Protein AF-A0A849F049-F1 (afdb_monomer)

Radius of gyration: 21.88 Å; Cα contacts (8 Å, |Δi|>4): 57; chains: 1; bounding box: 29×39×72 Å

Secondary structure (DSSP, 8-state):
--SSSTTTSSTTS------STTHHHHHHHHHHHHHHHHHHHHHHHT--HHHHHHHHHHHHHHHHHHH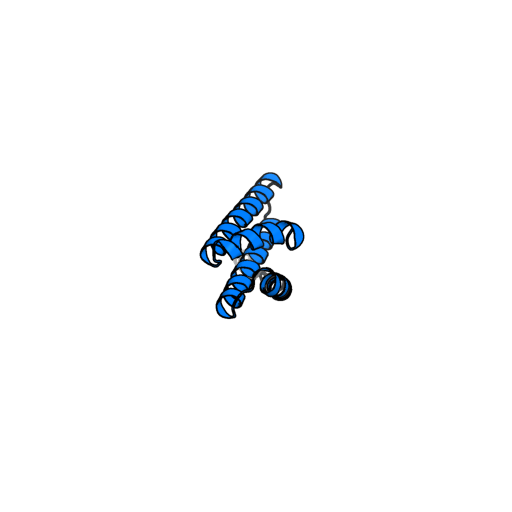HHHTSSS-HHHHHHHHHHHHHHHHHHHHHHS-HHHHHHHHHHHHHH--

Solvent-accessible surface area (backbone atoms only — not comparable to full-atom values): 6738 Å² total; per-residue (Å²): 142,72,74,70,66,67,68,66,71,68,74,77,76,81,75,76,74,90,77,67,82,72,57,60,61,54,52,53,51,44,45,54,50,23,48,56,51,37,56,57,44,32,68,78,48,64,49,52,73,69,51,44,56,53,48,28,52,53,49,30,51,50,52,52,52,46,55,53,48,70,70,49,96,64,55,71,67,56,42,50,51,52,49,49,51,52,52,51,52,51,51,51,58,43,49,74,69,34,54,75,70,34,33,58,47,45,66,57,47,37,67,73,78,60,114

Nearest PDB structures (foldseek):
  6lum-assembly1_D  TM=7.742E-01  e=3.669E+00  Mycolicibacterium smegmatis MC2 51
  8xhw-assembly1_A  TM=6.091E-01  e=9.364E+00  Haloquadratum walsbyi DSM 16790
  4yxd-assembly1_D  TM=4.228E-01  e=4.328E+00  Sus scrofa

Structure (mmCIF, N/CA/C/O backbone):
data_AF-A0A849F049-F1
#
_entry.id   AF-A0A849F049-F1
#
loop_
_atom_site.group_PDB
_atom_site.id
_atom_site.type_symbol
_atom_site.label_atom_id
_atom_site.label_alt_id
_atom_site.label_comp_id
_atom_site.label_asym_id
_atom_site.label_entity_id
_atom_site.label_seq_id
_atom_site.pdbx_PDB_ins_code
_atom_site.Cartn_x
_atom_site.Cartn_y
_atom_site.Cartn_z
_atom_site.occupancy
_atom_site.B_iso_or_equiv
_atom_site.auth_seq_id
_atom_site.auth_comp_id
_atom_site.auth_asym_id
_atom_site.auth_atom_id
_atom_site.pdbx_PDB_model_num
ATOM 1 N N . MET A 1 1 ? 16.544 -31.227 -58.219 1.00 49.97 1 MET A N 1
ATOM 2 C CA . MET A 1 1 ? 16.102 -30.146 -57.304 1.00 49.97 1 MET A CA 1
ATOM 3 C C . MET A 1 1 ? 14.964 -30.605 -56.378 1.00 49.97 1 MET A C 1
ATOM 5 O O . MET A 1 1 ? 13.917 -29.980 -56.333 1.00 49.97 1 MET A O 1
ATOM 9 N N . LYS A 1 2 ? 15.133 -31.719 -55.649 1.00 46.91 2 LYS A N 1
ATOM 10 C CA . LYS A 1 2 ? 14.119 -32.244 -54.704 1.00 46.91 2 LYS A CA 1
ATOM 11 C C . LYS A 1 2 ? 14.643 -32.390 -53.268 1.00 46.91 2 LYS A C 1
ATOM 13 O O . LYS A 1 2 ? 13.851 -32.506 -52.345 1.00 46.91 2 LYS A O 1
ATOM 18 N N . HIS A 1 3 ? 15.960 -32.302 -53.071 1.00 49.25 3 HIS A N 1
ATOM 19 C CA . HIS A 1 3 ? 16.594 -32.419 -51.753 1.00 49.25 3 HIS A CA 1
ATOM 20 C C . HIS A 1 3 ? 16.700 -31.087 -50.990 1.00 49.25 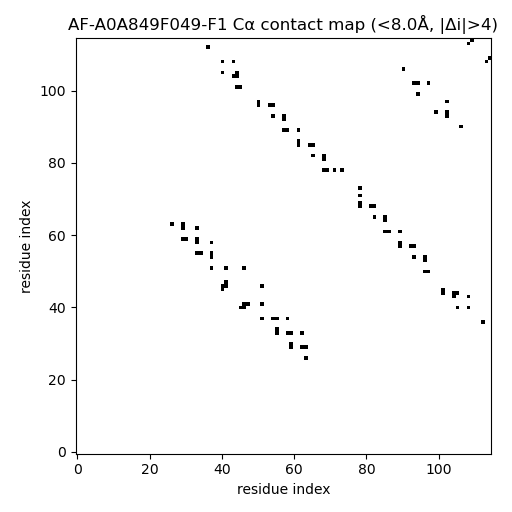3 HIS A C 1
ATOM 22 O O . HIS A 1 3 ? 16.944 -31.101 -49.793 1.00 49.25 3 HIS A O 1
ATOM 28 N N . PHE A 1 4 ? 16.460 -29.943 -51.648 1.00 50.09 4 PHE A N 1
ATOM 29 C CA . PHE A 1 4 ? 16.490 -28.628 -50.989 1.00 50.09 4 PHE A CA 1
ATOM 30 C C . PHE A 1 4 ? 15.209 -28.300 -50.207 1.00 50.09 4 PHE A C 1
ATOM 32 O O . PHE A 1 4 ? 15.258 -27.526 -49.260 1.00 50.09 4 PHE A O 1
ATOM 39 N N . ILE A 1 5 ? 14.074 -28.919 -50.553 1.00 54.75 5 ILE A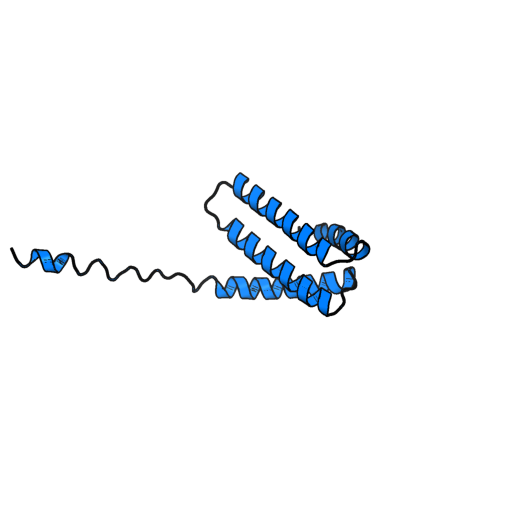 N 1
ATOM 40 C CA . ILE A 1 5 ? 12.789 -28.671 -49.874 1.00 54.75 5 ILE A CA 1
ATOM 41 C C . ILE A 1 5 ? 12.738 -29.369 -48.504 1.00 54.75 5 ILE A C 1
ATOM 43 O O . ILE A 1 5 ? 12.089 -28.880 -47.585 1.00 54.75 5 ILE A O 1
ATOM 47 N N . LEU A 1 6 ? 13.490 -30.459 -48.323 1.00 51.69 6 LEU A N 1
ATOM 48 C CA . LEU A 1 6 ? 13.546 -31.192 -47.054 1.00 51.69 6 LEU A CA 1
ATOM 49 C C . LEU A 1 6 ? 14.362 -30.481 -45.960 1.00 51.69 6 LEU A C 1
ATOM 51 O O . LEU A 1 6 ? 14.157 -30.760 -44.783 1.00 51.69 6 LEU A O 1
ATOM 55 N N . LEU A 1 7 ? 15.240 -29.539 -46.321 1.00 50.16 7 LEU A N 1
ATOM 56 C CA . LEU A 1 7 ? 16.063 -28.795 -45.358 1.00 50.16 7 LEU A CA 1
ATOM 57 C C . LEU A 1 7 ? 15.332 -27.611 -44.705 1.00 50.16 7 LEU A C 1
ATOM 59 O O . LEU A 1 7 ? 15.776 -27.131 -43.667 1.00 50.16 7 LEU A O 1
ATOM 63 N N . PHE A 1 8 ? 14.199 -27.165 -45.257 1.00 51.03 8 PHE A N 1
ATOM 64 C CA . PHE A 1 8 ? 13.451 -26.027 -44.707 1.00 51.03 8 PHE A CA 1
ATOM 65 C C . PHE A 1 8 ? 12.400 -26.436 -43.658 1.00 51.03 8 PHE A C 1
ATOM 67 O O . PHE A 1 8 ? 12.006 -25.625 -42.824 1.00 51.03 8 PHE A O 1
ATOM 74 N N . SER A 1 9 ? 11.978 -27.705 -43.638 1.00 51.34 9 SER A N 1
ATOM 75 C CA . SER A 1 9 ? 10.934 -28.192 -42.718 1.00 51.34 9 SER A CA 1
ATOM 76 C C . SER A 1 9 ? 11.440 -28.618 -41.335 1.00 51.34 9 SER A C 1
ATOM 78 O O . SER A 1 9 ? 10.625 -28.884 -40.457 1.00 51.34 9 SER A O 1
ATOM 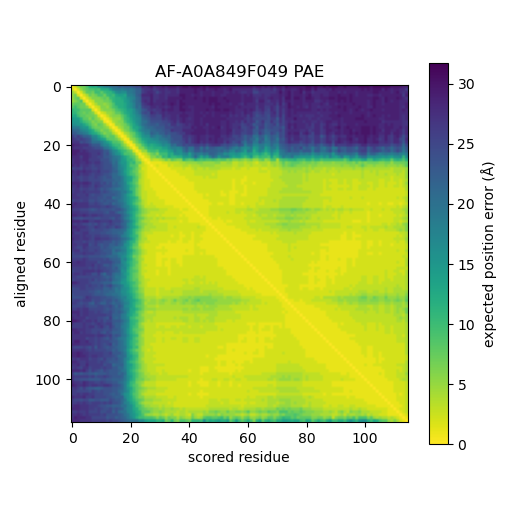80 N N . VAL A 1 10 ? 12.757 -28.658 -41.103 1.00 53.41 10 VAL A N 1
ATOM 81 C CA . VAL A 1 10 ? 13.334 -29.047 -39.798 1.00 53.41 10 VAL A CA 1
ATOM 82 C C . VAL A 1 10 ? 13.546 -27.841 -38.867 1.00 53.41 10 VAL A C 1
ATOM 84 O O . VAL A 1 10 ? 13.676 -28.013 -37.658 1.00 53.41 10 VAL A O 1
ATOM 87 N N . LEU A 1 11 ? 13.500 -26.605 -39.378 1.00 51.44 11 LEU A N 1
ATOM 88 C CA . LEU A 1 11 ? 13.827 -25.414 -38.581 1.00 51.44 11 LEU A CA 1
ATOM 89 C C . LEU A 1 11 ? 12.655 -24.830 -37.763 1.00 51.44 11 LEU A C 1
ATOM 91 O O . LEU A 1 11 ? 12.853 -23.870 -37.026 1.00 51.44 11 LEU A O 1
ATOM 95 N N . LEU A 1 12 ? 11.443 -25.385 -37.869 1.00 53.19 12 LEU A N 1
ATOM 96 C CA . LEU A 1 12 ? 10.239 -24.842 -37.213 1.00 53.19 12 LEU A CA 1
ATOM 97 C C . LEU A 1 12 ? 9.848 -25.547 -35.899 1.00 53.19 12 LEU A C 1
ATOM 99 O O . LEU A 1 12 ? 8.844 -25.186 -35.296 1.00 53.19 12 LEU A O 1
ATOM 103 N N . MET A 1 13 ? 10.626 -26.527 -35.425 1.00 53.62 13 MET A N 1
ATOM 104 C CA . MET A 1 13 ? 10.278 -27.326 -34.234 1.00 53.62 13 MET A CA 1
ATOM 105 C C . MET A 1 13 ? 10.972 -26.885 -32.929 1.00 53.62 13 MET A C 1
ATOM 107 O O . MET A 1 13 ? 10.760 -27.507 -31.894 1.00 53.62 13 MET A O 1
ATOM 111 N N . THR A 1 14 ? 11.771 -25.811 -32.923 1.00 52.41 14 THR A N 1
ATOM 112 C CA . THR A 1 14 ? 12.540 -25.381 -31.730 1.00 52.41 14 THR A CA 1
ATOM 113 C C . THR A 1 14 ? 12.029 -24.102 -31.062 1.00 52.41 14 THR A C 1
ATOM 115 O O . THR A 1 14 ? 12.787 -23.420 -30.377 1.00 52.41 14 THR A O 1
ATOM 118 N N . GLN A 1 15 ? 10.740 -23.779 -31.190 1.00 51.09 15 GLN A N 1
ATOM 119 C CA . GLN A 1 15 ? 10.115 -22.708 -30.398 1.00 51.09 15 GLN A CA 1
ATOM 120 C C . GLN A 1 15 ? 9.065 -23.240 -29.422 1.00 51.09 15 GLN A C 1
ATOM 122 O O . GLN A 1 15 ? 7.964 -22.711 -29.314 1.00 51.09 15 GLN A O 1
ATOM 127 N N . VAL A 1 16 ? 9.425 -24.261 -28.643 1.00 50.91 16 VAL A N 1
ATOM 128 C CA . VAL A 1 16 ? 8.828 -24.401 -27.310 1.00 50.91 16 VAL A CA 1
ATOM 129 C C . VAL A 1 16 ? 9.613 -23.459 -26.408 1.00 50.91 16 VAL A C 1
ATOM 131 O O . VAL A 1 16 ? 10.656 -23.808 -25.860 1.00 50.91 16 VAL A O 1
ATOM 134 N N . GLY A 1 17 ? 9.159 -22.209 -26.348 1.00 44.06 17 GLY A N 1
ATOM 135 C CA . GLY A 1 17 ? 9.671 -21.240 -25.396 1.00 44.06 17 GLY A CA 1
ATOM 136 C C . GLY A 1 17 ? 9.461 -21.774 -23.984 1.00 44.06 17 GLY A C 1
ATOM 137 O O . GLY A 1 17 ? 8.329 -21.907 -23.527 1.00 44.06 17 GLY A O 1
ATOM 138 N N . SER A 1 18 ? 10.558 -22.075 -23.295 1.00 45.12 18 SER A N 1
ATOM 139 C CA . SER A 1 18 ? 10.597 -22.325 -21.857 1.00 45.12 18 SER A CA 1
ATOM 140 C C . SER A 1 18 ? 10.222 -21.051 -21.094 1.00 45.12 18 SER A C 1
ATOM 142 O O . SER A 1 18 ? 11.074 -20.369 -20.533 1.00 45.12 18 SER A O 1
ATOM 144 N N . ALA A 1 19 ? 8.941 -20.700 -21.078 1.00 52.19 19 ALA A N 1
ATOM 145 C CA . ALA A 1 19 ? 8.383 -19.744 -20.137 1.00 52.19 19 ALA A CA 1
ATOM 146 C C . ALA A 1 19 ? 7.554 -20.540 -19.131 1.00 52.19 19 ALA A C 1
ATOM 148 O O . ALA A 1 19 ? 6.500 -21.039 -19.509 1.00 52.19 19 ALA A O 1
ATOM 149 N N . SER A 1 20 ? 8.046 -20.700 -17.892 1.00 47.88 20 SER A N 1
ATOM 150 C CA . SER A 1 20 ? 7.218 -20.751 -16.657 1.00 47.88 20 SER A CA 1
ATOM 151 C C . SER A 1 20 ? 7.830 -21.462 -15.440 1.00 47.88 20 SER A C 1
ATOM 153 O O . SER A 1 20 ? 7.151 -21.533 -14.425 1.00 47.88 20 SER A O 1
ATOM 155 N N . VAL A 1 21 ? 9.088 -21.920 -15.426 1.00 43.72 21 VAL A N 1
ATOM 156 C CA . VAL A 1 21 ? 9.596 -22.594 -14.202 1.00 43.72 21 VAL A CA 1
ATOM 157 C C . VAL A 1 21 ? 10.020 -21.605 -13.098 1.00 43.72 21 VAL A C 1
ATOM 159 O O . VAL A 1 21 ? 9.951 -21.931 -11.923 1.00 43.72 21 VAL A O 1
ATOM 162 N N . THR A 1 22 ? 10.377 -20.359 -13.425 1.00 51.16 22 THR A N 1
ATOM 163 C CA . THR A 1 22 ? 10.857 -19.378 -12.425 1.00 51.16 22 THR A CA 1
ATOM 164 C C . THR A 1 22 ? 9.770 -18.496 -11.799 1.00 51.16 22 THR A C 1
ATOM 166 O O . THR A 1 22 ? 10.043 -17.808 -10.819 1.00 51.16 22 THR A O 1
ATOM 169 N N . MET A 1 23 ? 8.543 -18.471 -12.336 1.00 51.00 23 MET A N 1
ATOM 170 C CA . MET A 1 23 ? 7.476 -17.596 -11.815 1.00 51.00 23 MET A CA 1
ATOM 171 C C . MET A 1 23 ? 6.757 -18.169 -10.587 1.00 51.00 23 MET A C 1
ATOM 173 O O . MET A 1 23 ? 6.343 -17.395 -9.727 1.00 51.00 23 MET A O 1
ATOM 177 N N . GLN A 1 24 ? 6.617 -19.495 -10.486 1.00 55.25 24 GLN A N 1
ATOM 178 C CA . GLN A 1 24 ? 5.867 -20.126 -9.392 1.00 55.25 24 GLN A CA 1
ATOM 179 C C . GLN A 1 24 ? 6.554 -19.968 -8.026 1.00 55.25 24 GLN A C 1
ATOM 181 O O . GLN A 1 24 ? 5.876 -19.677 -7.039 1.00 55.25 24 GLN A O 1
ATOM 186 N N . ASP A 1 25 ? 7.885 -20.074 -7.974 1.00 63.91 25 ASP A N 1
ATOM 187 C CA . ASP A 1 25 ? 8.645 -19.950 -6.721 1.00 63.91 25 ASP A CA 1
ATOM 188 C C . ASP A 1 25 ? 8.643 -18.511 -6.181 1.00 63.91 25 ASP A C 1
ATOM 190 O O . ASP A 1 25 ? 8.475 -18.283 -4.979 1.00 63.91 25 ASP A O 1
ATOM 194 N N . ASP A 1 26 ? 8.751 -17.525 -7.077 1.00 77.06 26 ASP A N 1
ATOM 195 C CA . ASP A 1 26 ? 8.714 -16.107 -6.719 1.00 77.06 26 ASP A CA 1
ATOM 196 C C . ASP A 1 26 ? 7.351 -15.724 -6.120 1.00 77.06 26 ASP A C 1
ATOM 198 O O . ASP A 1 26 ? 7.293 -15.071 -5.077 1.00 77.06 26 ASP A O 1
ATOM 202 N N . GLU A 1 27 ? 6.242 -16.143 -6.737 1.00 82.19 27 GLU A N 1
ATOM 203 C CA . GLU A 1 27 ? 4.894 -15.820 -6.248 1.00 82.19 27 GLU A CA 1
ATOM 204 C C . GLU A 1 27 ? 4.588 -16.494 -4.903 1.00 82.19 27 GLU A C 1
ATOM 206 O O . GLU A 1 27 ? 4.030 -15.850 -4.008 1.00 82.19 27 GLU A O 1
ATOM 211 N N . GLY A 1 28 ? 5.018 -17.747 -4.712 1.00 85.88 28 GLY A N 1
ATOM 212 C CA . GLY A 1 28 ? 4.908 -18.448 -3.430 1.00 85.88 28 GLY A CA 1
ATOM 213 C C . GLY A 1 28 ? 5.642 -17.722 -2.300 1.00 85.88 28 GLY A C 1
ATOM 214 O O . GLY A 1 28 ? 5.074 -17.502 -1.225 1.00 85.88 28 GLY A O 1
ATOM 215 N N . MET A 1 29 ? 6.872 -17.263 -2.555 1.00 88.19 29 MET A N 1
ATOM 216 C CA . MET A 1 29 ? 7.628 -16.461 -1.589 1.00 88.19 29 MET A CA 1
ATOM 217 C C . MET A 1 29 ? 6.982 -15.102 -1.309 1.00 88.19 29 MET A C 1
ATOM 219 O O . MET A 1 29 ? 6.950 -14.669 -0.155 1.00 88.19 29 MET A O 1
ATOM 223 N N . MET A 1 30 ? 6.451 -14.417 -2.327 1.00 90.38 30 MET A N 1
ATOM 224 C CA . MET A 1 30 ? 5.758 -13.139 -2.121 1.00 90.38 30 MET A CA 1
ATOM 225 C C . MET A 1 30 ? 4.497 -13.318 -1.282 1.00 90.38 30 MET A C 1
ATOM 227 O O . MET A 1 30 ? 4.241 -12.497 -0.404 1.00 90.38 30 MET A O 1
ATOM 231 N N . LYS A 1 31 ? 3.756 -14.413 -1.477 1.00 91.00 31 LYS A N 1
ATOM 232 C CA . LYS A 1 31 ? 2.591 -14.741 -0.650 1.00 91.00 31 LYS A CA 1
ATOM 233 C C . LYS A 1 31 ? 2.972 -14.967 0.811 1.00 91.00 31 LYS A C 1
ATOM 235 O O . LYS A 1 31 ? 2.341 -14.404 1.699 1.00 91.00 31 LYS A O 1
ATOM 240 N N . ALA A 1 32 ? 4.038 -15.725 1.068 1.00 91.81 32 ALA A N 1
ATOM 241 C CA . ALA A 1 32 ? 4.537 -15.935 2.427 1.00 91.81 32 ALA A CA 1
ATOM 242 C C . ALA A 1 32 ? 4.955 -14.615 3.102 1.00 91.81 32 ALA A C 1
ATOM 244 O O . ALA A 1 32 ? 4.563 -14.351 4.239 1.00 91.81 32 ALA A O 1
ATOM 245 N N . LYS A 1 33 ? 5.688 -13.753 2.385 1.00 91.69 33 LYS A N 1
ATOM 246 C CA . LYS A 1 33 ? 6.099 -12.434 2.892 1.00 91.69 33 LYS A CA 1
ATOM 247 C C . LYS A 1 33 ? 4.912 -11.510 3.148 1.00 91.69 33 LYS A C 1
ATOM 249 O O . LYS A 1 33 ? 4.873 -10.840 4.174 1.00 91.69 33 LYS A O 1
ATOM 254 N N . ALA A 1 34 ? 3.942 -11.479 2.241 1.00 93.69 34 ALA A N 1
ATOM 255 C CA . ALA A 1 34 ? 2.743 -10.672 2.411 1.00 93.69 34 ALA A CA 1
ATOM 256 C C . ALA A 1 34 ? 1.909 -11.136 3.606 1.00 93.69 34 ALA A C 1
ATOM 258 O O . ALA A 1 34 ? 1.377 -10.298 4.329 1.00 93.69 34 ALA A O 1
ATOM 259 N N . LYS A 1 35 ? 1.844 -12.446 3.861 1.00 94.25 35 LYS A N 1
ATOM 260 C CA . LYS A 1 35 ? 1.201 -12.991 5.057 1.00 94.25 35 LYS A CA 1
ATOM 261 C C . LYS A 1 35 ? 1.904 -12.529 6.334 1.00 94.25 35 LYS A C 1
ATOM 263 O O . LYS A 1 35 ? 1.251 -11.995 7.223 1.00 94.25 35 LYS A O 1
ATOM 268 N N . GLU A 1 36 ? 3.231 -12.652 6.411 1.00 93.94 36 GLU A N 1
ATOM 269 C CA . GLU A 1 36 ? 4.006 -12.169 7.568 1.00 93.94 36 GLU A CA 1
ATOM 270 C C . GLU A 1 36 ? 3.803 -10.664 7.802 1.00 93.94 36 GLU A C 1
ATOM 272 O O . GLU A 1 36 ? 3.616 -10.201 8.928 1.00 93.94 36 GLU A O 1
ATOM 277 N N . LEU A 1 37 ? 3.815 -9.891 6.720 1.00 93.81 37 LEU A N 1
ATOM 278 C CA . LEU A 1 37 ? 3.591 -8.456 6.757 1.00 93.81 37 LEU A CA 1
ATOM 279 C C . LEU A 1 37 ? 2.167 -8.119 7.217 1.00 93.81 37 LEU A C 1
ATOM 281 O O . LEU A 1 37 ? 1.983 -7.228 8.045 1.00 93.81 37 LEU A O 1
ATOM 285 N N . THR A 1 38 ? 1.173 -8.859 6.730 1.00 95.12 38 THR A N 1
ATOM 286 C CA . THR A 1 38 ? -0.233 -8.699 7.112 1.00 95.12 38 THR A CA 1
ATOM 287 C C . THR A 1 38 ? -0.431 -8.952 8.599 1.00 95.12 38 THR A C 1
ATOM 289 O O . THR A 1 38 ? -1.137 -8.177 9.234 1.00 95.12 38 THR A O 1
ATOM 292 N N . GLU A 1 39 ? 0.234 -9.942 9.198 1.00 95.06 39 GLU A N 1
ATOM 293 C CA . GLU A 1 39 ? 0.140 -10.173 10.648 1.00 95.06 39 GLU A CA 1
ATOM 294 C C . GLU A 1 39 ? 0.646 -8.972 11.463 1.00 95.06 39 GLU A C 1
ATOM 296 O O . GLU A 1 39 ? 0.027 -8.587 12.457 1.00 95.06 39 GLU A O 1
ATOM 301 N N . LYS A 1 40 ? 1.714 -8.301 11.009 1.00 94.38 40 LYS A N 1
ATOM 302 C CA . LYS A 1 40 ? 2.211 -7.069 11.653 1.00 94.38 40 LYS A CA 1
ATOM 303 C C . LYS A 1 40 ? 1.180 -5.940 11.553 1.00 94.38 40 LYS A C 1
ATOM 305 O O . LYS A 1 40 ? 0.898 -5.268 12.544 1.00 94.38 40 LYS A O 1
ATOM 310 N N . TYR A 1 41 ? 0.575 -5.756 10.379 1.00 94.56 41 TYR A N 1
ATOM 311 C CA . TYR A 1 41 ? -0.467 -4.744 10.183 1.00 94.56 41 TYR A CA 1
ATOM 312 C C . TYR A 1 41 ? -1.767 -5.063 10.911 1.00 94.56 41 TYR A C 1
ATOM 314 O O . TYR A 1 41 ? -2.416 -4.151 11.412 1.00 94.56 41 TYR A O 1
ATOM 322 N N . LYS A 1 42 ? -2.152 -6.332 11.009 1.00 94.06 42 LYS A N 1
ATOM 323 C CA . LYS A 1 42 ? -3.362 -6.758 11.708 1.00 94.06 42 LYS A CA 1
ATOM 324 C C . LYS A 1 42 ? -3.361 -6.270 13.152 1.00 94.06 42 LYS A C 1
ATOM 326 O O . LYS A 1 42 ? -4.359 -5.705 13.594 1.00 94.06 42 LYS A O 1
ATOM 331 N N . VAL A 1 43 ? -2.233 -6.425 13.848 1.00 92.25 43 VAL A N 1
ATOM 332 C CA . VAL A 1 43 ? -2.054 -5.949 15.227 1.00 92.25 43 VAL A CA 1
ATOM 333 C C . VAL A 1 43 ? -2.059 -4.418 15.294 1.00 92.25 43 VAL A C 1
ATOM 335 O O . VAL A 1 43 ? -2.783 -3.842 16.101 1.00 92.25 43 VAL A O 1
ATOM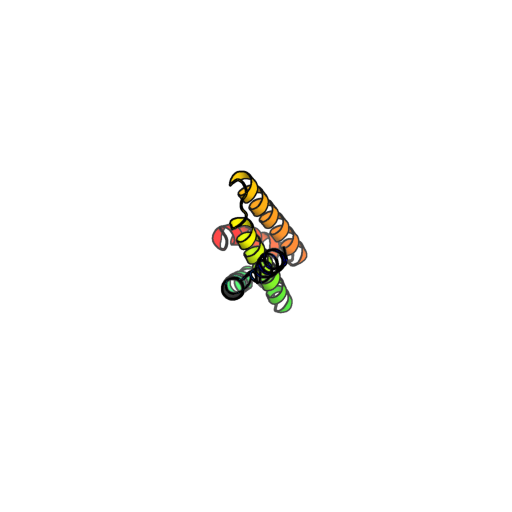 338 N N . GLU A 1 44 ? -1.308 -3.747 14.418 1.00 92.25 44 GLU A N 1
ATOM 339 C CA . GLU A 1 44 ? -1.158 -2.281 14.430 1.00 92.25 44 GLU A CA 1
ATOM 340 C C . GLU A 1 44 ? -2.466 -1.538 14.085 1.00 92.25 44 GLU A C 1
ATOM 342 O O . GLU A 1 44 ? -2.819 -0.500 14.664 1.00 92.25 44 GLU A O 1
ATOM 347 N N . LEU A 1 45 ? -3.204 -2.071 13.112 1.00 95.12 45 LEU A N 1
ATOM 348 C CA . LEU A 1 45 ? -4.409 -1.460 12.561 1.00 95.12 45 LEU A CA 1
ATOM 349 C C . LEU A 1 45 ? -5.683 -1.958 13.250 1.00 95.12 45 LEU A C 1
ATOM 351 O O . LEU A 1 45 ? -6.695 -1.262 13.188 1.00 95.12 45 LEU A O 1
ATOM 355 N N . GLY A 1 46 ? -5.640 -3.107 13.929 1.00 94.94 46 GLY A N 1
ATOM 356 C CA . GLY A 1 46 ? -6.828 -3.766 14.470 1.00 94.94 46 GLY A CA 1
ATOM 357 C C . GLY A 1 46 ? -7.757 -4.224 13.348 1.00 94.94 46 GLY A C 1
ATOM 358 O O . GLY A 1 46 ? -8.915 -3.815 13.314 1.00 94.94 46 GLY A O 1
ATOM 359 N N . LEU A 1 47 ? -7.222 -4.986 12.389 1.00 96.19 47 LEU A N 1
ATOM 360 C CA . LEU A 1 47 ? -8.007 -5.523 11.273 1.00 96.19 47 LEU A CA 1
ATOM 361 C C . LEU A 1 47 ? -8.890 -6.676 11.758 1.00 96.19 47 LEU A C 1
ATOM 363 O O . LEU A 1 47 ? -8.414 -7.578 12.453 1.00 96.19 47 LEU A O 1
ATOM 367 N N . ASP A 1 48 ? -10.157 -6.676 11.348 1.00 95.81 48 ASP A N 1
ATOM 368 C CA . ASP A 1 48 ? -11.008 -7.858 11.478 1.00 95.81 48 ASP A CA 1
ATOM 369 C C . ASP A 1 48 ? -10.600 -8.956 10.473 1.00 95.81 48 ASP A C 1
ATOM 371 O O . ASP A 1 48 ? -9.677 -8.786 9.671 1.00 95.81 48 ASP A O 1
ATOM 375 N N . VAL A 1 49 ? -11.254 -10.118 10.534 1.00 94.62 49 VAL A N 1
ATOM 376 C CA . VAL A 1 49 ? -10.913 -11.274 9.687 1.00 94.62 49 VAL A CA 1
ATOM 377 C C . VAL A 1 49 ? -11.096 -10.960 8.198 1.00 94.62 49 VAL A C 1
ATOM 379 O O . VAL A 1 49 ? -10.217 -11.286 7.398 1.00 94.62 49 VAL A O 1
ATOM 382 N N . ASP A 1 50 ? -12.177 -10.277 7.827 1.00 96.19 50 ASP A N 1
ATOM 383 C CA . ASP A 1 50 ? -12.483 -9.956 6.431 1.00 96.19 50 ASP A CA 1
ATOM 384 C C . ASP A 1 50 ? -11.527 -8.896 5.882 1.00 96.19 50 ASP A C 1
ATOM 386 O O . ASP A 1 50 ? -11.002 -9.033 4.771 1.00 96.19 50 ASP A O 1
ATOM 390 N N . GLN A 1 51 ? -11.247 -7.859 6.674 1.00 96.62 51 GLN A N 1
ATOM 391 C CA . GLN A 1 51 ? -10.251 -6.844 6.357 1.00 96.62 51 GLN A CA 1
ATOM 392 C C . GLN A 1 51 ? -8.860 -7.459 6.236 1.00 96.62 51 GLN A C 1
ATOM 394 O O . GLN A 1 51 ? -8.140 -7.119 5.305 1.00 96.62 51 GLN A O 1
ATOM 399 N N . THR A 1 52 ? -8.488 -8.389 7.119 1.00 97.56 52 THR A N 1
ATOM 400 C CA . THR A 1 52 ? -7.181 -9.068 7.084 1.00 97.56 52 THR A CA 1
ATOM 401 C C . THR A 1 52 ? -6.991 -9.824 5.770 1.00 97.56 52 THR A C 1
ATOM 403 O O . THR A 1 52 ? -5.966 -9.655 5.112 1.00 97.56 52 THR A O 1
ATOM 406 N N . MET A 1 53 ? -7.984 -10.613 5.347 1.00 96.75 53 MET A N 1
ATOM 407 C CA . MET A 1 53 ? -7.902 -11.376 4.094 1.00 96.75 53 MET A CA 1
ATOM 408 C C . MET A 1 53 ? -7.777 -10.462 2.870 1.00 96.75 53 MET A C 1
ATOM 410 O O . MET A 1 53 ? -6.956 -10.711 1.985 1.00 96.75 53 MET A O 1
ATOM 414 N N . LYS A 1 54 ? -8.572 -9.387 2.817 1.00 97.88 54 LYS A N 1
ATOM 415 C CA . LYS A 1 54 ? -8.512 -8.409 1.719 1.00 97.88 54 LYS A CA 1
ATOM 416 C C . LYS A 1 54 ? -7.192 -7.640 1.724 1.00 97.88 54 LYS A C 1
ATOM 418 O O . LYS A 1 54 ? -6.607 -7.437 0.664 1.00 97.88 54 LYS A O 1
ATOM 423 N N . PHE A 1 55 ? -6.700 -7.268 2.903 1.00 97.75 55 PHE A N 1
ATOM 424 C CA . PHE A 1 55 ? -5.423 -6.581 3.067 1.00 97.75 55 PHE A CA 1
ATOM 425 C C . PHE A 1 55 ? -4.272 -7.441 2.540 1.00 97.75 55 PHE A C 1
ATOM 427 O O . PHE A 1 55 ? -3.484 -6.960 1.727 1.00 97.75 55 PHE A O 1
ATOM 434 N N . GLU A 1 56 ? -4.207 -8.721 2.928 1.00 97.31 56 GLU A N 1
ATOM 435 C CA . GLU A 1 56 ? -3.193 -9.658 2.425 1.00 97.31 56 GLU A CA 1
ATO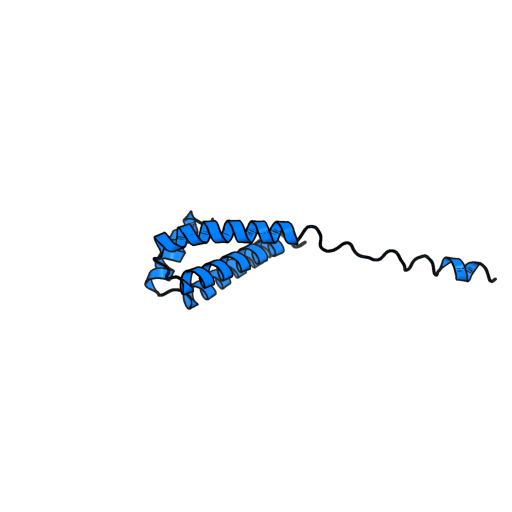M 436 C C . GLU A 1 56 ? -3.232 -9.740 0.898 1.00 97.31 56 GLU A C 1
ATOM 438 O O . GLU A 1 56 ? -2.194 -9.624 0.247 1.00 97.31 56 GLU A O 1
ATOM 443 N N . ALA A 1 57 ? -4.424 -9.881 0.312 1.00 97.00 57 ALA A N 1
ATOM 444 C CA . ALA A 1 57 ? -4.585 -9.969 -1.136 1.00 97.00 57 ALA A CA 1
ATOM 445 C C . ALA A 1 57 ? -4.074 -8.712 -1.862 1.00 97.00 57 ALA A C 1
ATOM 447 O O . ALA A 1 57 ? -3.369 -8.833 -2.869 1.00 97.00 57 ALA A O 1
ATOM 448 N N . ILE A 1 58 ? -4.378 -7.516 -1.341 1.00 97.88 58 ILE A N 1
ATOM 449 C CA . ILE A 1 58 ? -3.875 -6.248 -1.891 1.00 97.88 58 ILE A CA 1
ATOM 450 C C . ILE A 1 58 ? -2.345 -6.211 -1.790 1.00 97.88 58 ILE A C 1
ATOM 452 O O . ILE A 1 58 ? -1.674 -5.994 -2.801 1.00 97.88 58 ILE A O 1
ATOM 456 N N . VAL A 1 59 ? -1.774 -6.494 -0.614 1.00 96.12 59 VAL A N 1
ATOM 457 C CA . VAL A 1 59 ? -0.315 -6.496 -0.411 1.00 96.12 59 VAL A CA 1
ATOM 458 C C . VAL A 1 59 ? 0.377 -7.470 -1.366 1.00 96.12 59 VAL A C 1
ATOM 460 O O . VAL A 1 59 ? 1.305 -7.068 -2.070 1.00 96.12 59 VAL A O 1
ATOM 463 N N . VAL A 1 60 ? -0.087 -8.722 -1.458 1.00 95.81 60 VAL A N 1
ATOM 464 C CA . VAL A 1 60 ? 0.466 -9.726 -2.388 1.00 95.81 60 VAL A CA 1
ATOM 465 C C . VAL A 1 60 ? 0.445 -9.203 -3.820 1.00 95.81 60 VAL A C 1
ATOM 467 O O . VAL A 1 60 ? 1.459 -9.269 -4.518 1.00 95.81 60 VAL A O 1
ATOM 470 N N . ASN A 1 61 ? -0.694 -8.667 -4.260 1.00 96.25 61 ASN A N 1
ATOM 471 C CA . ASN A 1 61 ? -0.865 -8.171 -5.620 1.00 96.25 61 ASN A CA 1
ATOM 472 C C . ASN A 1 61 ? 0.161 -7.077 -5.947 1.00 96.25 61 ASN A C 1
ATOM 474 O O . ASN A 1 61 ? 0.849 -7.155 -6.968 1.00 96.25 61 ASN A O 1
ATOM 478 N N . TYR A 1 62 ? 0.335 -6.091 -5.064 1.00 96.25 62 TYR A N 1
ATOM 479 C CA . TYR A 1 62 ? 1.303 -5.016 -5.289 1.00 96.25 62 TYR A CA 1
ATOM 480 C C . TYR A 1 62 ? 2.755 -5.466 -5.137 1.00 96.25 62 TYR A C 1
ATOM 482 O O . TYR A 1 62 ? 3.608 -4.987 -5.887 1.00 96.25 62 TYR A O 1
ATOM 490 N N . MET A 1 63 ? 3.058 -6.434 -4.270 1.00 94.12 63 MET A N 1
ATOM 491 C CA . MET A 1 63 ? 4.388 -7.052 -4.214 1.00 94.12 63 MET A CA 1
ATOM 492 C C . MET A 1 63 ? 4.742 -7.741 -5.537 1.00 94.12 63 MET A C 1
ATOM 494 O O . MET A 1 63 ? 5.833 -7.526 -6.071 1.00 94.12 63 MET A O 1
ATOM 498 N N . ILE A 1 64 ? 3.806 -8.499 -6.118 1.00 94.06 64 ILE A N 1
ATOM 499 C CA . ILE A 1 64 ? 3.987 -9.153 -7.421 1.00 94.06 64 ILE A CA 1
ATOM 500 C C . ILE A 1 64 ? 4.139 -8.111 -8.535 1.00 94.06 64 ILE A C 1
ATOM 502 O O . ILE A 1 64 ? 5.063 -8.216 -9.345 1.00 94.06 64 ILE A O 1
ATOM 506 N N . LYS A 1 65 ? 3.281 -7.082 -8.578 1.00 94.88 65 LYS A N 1
ATOM 507 C CA . LYS A 1 65 ? 3.372 -6.003 -9.579 1.00 94.88 65 LYS A CA 1
ATOM 508 C C . LYS A 1 65 ? 4.713 -5.269 -9.500 1.00 94.88 65 LYS A C 1
ATOM 510 O O . LYS A 1 65 ? 5.357 -5.088 -10.529 1.00 94.88 65 LYS A O 1
ATOM 515 N N . ARG A 1 66 ? 5.181 -4.909 -8.297 1.00 94.50 66 ARG A N 1
ATOM 516 C CA . ARG A 1 66 ? 6.493 -4.264 -8.093 1.00 94.50 66 ARG A CA 1
ATOM 517 C C . ARG A 1 66 ? 7.641 -5.174 -8.522 1.00 94.50 66 ARG A C 1
ATOM 519 O O . ARG A 1 66 ? 8.586 -4.703 -9.147 1.00 94.50 66 ARG A O 1
ATOM 526 N N . HIS A 1 67 ? 7.566 -6.470 -8.225 1.00 92.50 67 HIS A N 1
ATOM 527 C CA . HIS A 1 67 ? 8.568 -7.444 -8.668 1.00 92.50 67 HIS A CA 1
ATOM 528 C C . HIS A 1 67 ? 8.634 -7.543 -10.194 1.00 92.50 67 HIS A C 1
ATOM 530 O O . HIS A 1 67 ? 9.719 -7.498 -10.771 1.00 92.50 67 HIS A O 1
ATOM 536 N N . LYS A 1 68 ? 7.476 -7.597 -10.861 1.00 93.25 68 LYS A N 1
ATOM 537 C CA . LYS A 1 68 ? 7.387 -7.568 -12.329 1.00 93.25 68 LYS A CA 1
ATOM 538 C C . LYS A 1 68 ? 7.939 -6.257 -12.893 1.00 93.25 68 LYS A C 1
ATOM 540 O O . LYS A 1 68 ? 8.754 -6.306 -13.808 1.00 93.25 68 LYS A O 1
ATOM 545 N N . ALA A 1 69 ? 7.590 -5.114 -12.298 1.00 93.62 69 ALA A N 1
ATOM 546 C CA . ALA A 1 69 ? 8.107 -3.802 -12.691 1.00 93.62 69 ALA A CA 1
ATOM 547 C C . ALA A 1 69 ? 9.640 -3.726 -12.589 1.00 93.62 69 ALA A C 1
ATOM 549 O O . ALA A 1 69 ? 10.298 -3.240 -13.505 1.00 93.62 69 ALA A O 1
ATOM 550 N N . LYS A 1 70 ? 10.234 -4.290 -11.527 1.00 92.56 70 LYS A N 1
ATOM 551 C CA . LYS A 1 70 ? 11.697 -4.344 -11.353 1.00 92.56 70 LYS A CA 1
ATOM 552 C C . LYS A 1 70 ? 12.418 -5.128 -12.454 1.00 92.56 70 LYS A C 1
ATOM 554 O O . LYS A 1 70 ? 13.564 -4.805 -12.762 1.00 92.56 70 LYS A O 1
ATOM 559 N N . LYS A 1 71 ? 11.753 -6.126 -13.044 1.00 93.00 71 LYS A N 1
ATOM 560 C CA . LYS A 1 71 ? 12.281 -6.974 -14.126 1.00 93.00 71 LYS A CA 1
ATOM 561 C C . LYS A 1 71 ? 12.077 -6.381 -15.529 1.00 93.00 71 LYS A C 1
ATOM 563 O O . LYS A 1 71 ? 12.554 -6.972 -16.495 1.00 93.00 71 LYS A O 1
ATOM 568 N N . LEU A 1 72 ? 11.375 -5.253 -15.668 1.00 93.44 72 LEU A N 1
ATOM 569 C CA . LEU A 1 72 ? 11.182 -4.607 -16.967 1.00 93.44 72 LEU A CA 1
ATOM 570 C C . LEU A 1 72 ? 12.511 -4.079 -17.519 1.00 93.44 72 LEU A C 1
ATOM 572 O O . LEU A 1 72 ? 13.300 -3.466 -16.796 1.00 93.44 72 LEU A O 1
ATOM 576 N N . ASN A 1 73 ? 12.722 -4.280 -18.820 1.00 96.44 73 ASN A N 1
ATOM 577 C CA . ASN A 1 73 ? 13.870 -3.754 -19.554 1.00 96.44 73 ASN A CA 1
ATOM 578 C C . ASN A 1 73 ? 13.599 -2.315 -20.029 1.00 96.44 73 ASN A C 1
ATOM 580 O O . ASN A 1 73 ? 13.454 -2.057 -21.222 1.00 96.44 73 ASN A O 1
ATOM 584 N N . VAL A 1 74 ? 13.447 -1.403 -19.070 1.00 95.31 74 VAL A N 1
ATOM 585 C CA . VAL A 1 74 ? 13.221 0.039 -19.273 1.00 95.31 74 VAL A CA 1
ATOM 586 C C . VAL A 1 74 ? 14.256 0.839 -18.484 1.00 95.31 74 VAL A C 1
ATOM 588 O O . VAL A 1 74 ? 15.012 0.263 -17.697 1.00 95.31 74 VAL A O 1
ATOM 591 N N . SER A 1 75 ? 14.301 2.160 -18.680 1.00 96.81 75 SER A N 1
ATOM 592 C CA . SER A 1 75 ? 15.204 3.009 -17.904 1.00 96.81 75 SER A CA 1
ATOM 593 C C . SER A 1 75 ? 14.885 2.932 -16.404 1.00 96.81 75 SER A C 1
ATOM 595 O O . SER A 1 75 ? 13.741 2.707 -16.003 1.00 96.81 75 SER A O 1
ATOM 597 N N . GLU A 1 76 ? 15.887 3.148 -15.550 1.00 94.62 76 GLU A N 1
ATOM 598 C CA . GLU A 1 76 ? 15.666 3.184 -14.097 1.00 94.62 76 GLU A CA 1
ATOM 599 C C . GLU A 1 76 ? 14.712 4.318 -13.683 1.00 94.62 76 GLU A C 1
ATOM 601 O O . GLU A 1 76 ? 13.962 4.173 -12.721 1.00 94.62 76 GLU A O 1
ATOM 606 N N . VAL A 1 77 ? 14.681 5.422 -14.439 1.00 96.19 77 VAL A N 1
ATOM 607 C CA . VAL A 1 77 ? 13.732 6.524 -14.217 1.00 96.19 77 VAL A CA 1
ATOM 608 C C . VAL A 1 77 ? 12.300 6.048 -14.453 1.00 96.19 77 VAL A C 1
ATOM 610 O O . VAL A 1 77 ? 11.448 6.230 -13.582 1.00 96.19 77 VAL A O 1
ATOM 613 N N . ASP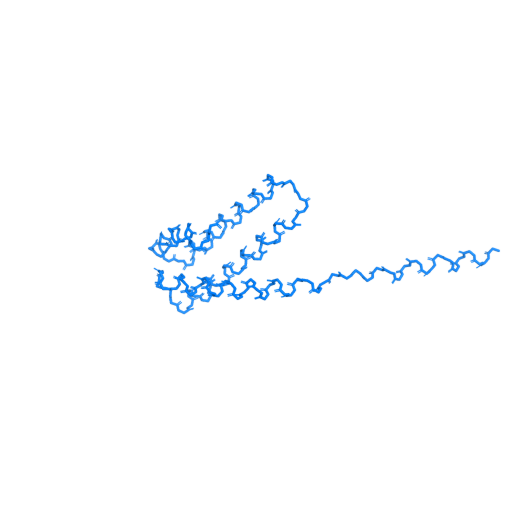 A 1 78 ? 12.046 5.371 -15.573 1.00 96.06 78 ASP A N 1
ATOM 614 C CA . ASP A 1 78 ? 10.715 4.840 -15.889 1.00 96.06 78 ASP A CA 1
ATOM 615 C C . ASP A 1 78 ? 10.303 3.758 -14.889 1.00 96.06 78 ASP A C 1
ATOM 617 O O . ASP A 1 78 ? 9.172 3.743 -14.406 1.00 96.06 78 ASP A O 1
ATOM 621 N N . LYS A 1 79 ? 11.238 2.881 -14.510 1.00 96.00 79 LYS A N 1
ATOM 622 C CA . LYS A 1 79 ? 11.015 1.840 -13.499 1.00 96.00 79 LYS A CA 1
ATOM 623 C C . LYS A 1 79 ? 10.602 2.441 -12.156 1.00 96.00 79 LYS A C 1
ATOM 625 O O . LYS A 1 79 ? 9.639 1.971 -11.548 1.00 96.00 79 LYS A O 1
ATOM 630 N N . ASN A 1 80 ? 11.284 3.497 -11.715 1.00 94.69 80 ASN A N 1
ATOM 631 C CA . ASN A 1 80 ? 10.934 4.218 -10.493 1.00 94.69 80 ASN A CA 1
ATOM 632 C C . ASN A 1 80 ? 9.577 4.919 -10.613 1.00 94.69 80 ASN A C 1
ATOM 634 O O . ASN A 1 80 ? 8.799 4.873 -9.662 1.00 94.69 80 ASN A O 1
ATOM 638 N N . GLY A 1 81 ? 9.257 5.492 -11.777 1.00 97.19 81 GLY A N 1
ATOM 639 C CA . GLY A 1 81 ? 7.936 6.058 -12.060 1.00 97.19 81 GLY A CA 1
ATOM 640 C C . GLY A 1 81 ? 6.818 5.022 -11.920 1.00 97.19 81 GLY A C 1
ATOM 641 O O . GLY A 1 81 ? 5.852 5.252 -11.196 1.00 97.19 81 GLY A O 1
ATOM 642 N N . ILE A 1 82 ? 6.990 3.841 -12.522 1.00 97.25 82 ILE A N 1
ATOM 643 C CA . ILE A 1 82 ? 6.029 2.729 -12.429 1.00 97.25 82 ILE A CA 1
ATOM 644 C C . ILE A 1 82 ? 5.876 2.260 -10.976 1.00 97.25 82 ILE A C 1
ATOM 646 O O . ILE A 1 82 ? 4.762 2.065 -10.498 1.00 97.25 82 ILE A O 1
ATOM 650 N N . ILE A 1 83 ? 6.982 2.076 -10.248 1.00 95.56 83 ILE A N 1
ATOM 651 C CA . ILE A 1 83 ? 6.939 1.645 -8.841 1.00 95.56 83 ILE A CA 1
ATOM 652 C C . ILE A 1 83 ? 6.262 2.702 -7.956 1.00 95.56 83 ILE A C 1
ATOM 654 O O . ILE A 1 83 ? 5.525 2.331 -7.039 1.00 95.56 83 ILE A O 1
ATOM 658 N N . GLY A 1 84 ? 6.481 3.989 -8.234 1.00 95.44 84 GLY A N 1
ATOM 659 C CA . GLY A 1 84 ? 5.799 5.098 -7.568 1.00 95.44 84 GLY A CA 1
ATOM 660 C C . GLY A 1 84 ? 4.287 5.042 -7.773 1.00 95.44 84 GLY A C 1
ATOM 661 O O . GLY A 1 84 ? 3.547 4.982 -6.794 1.00 95.44 84 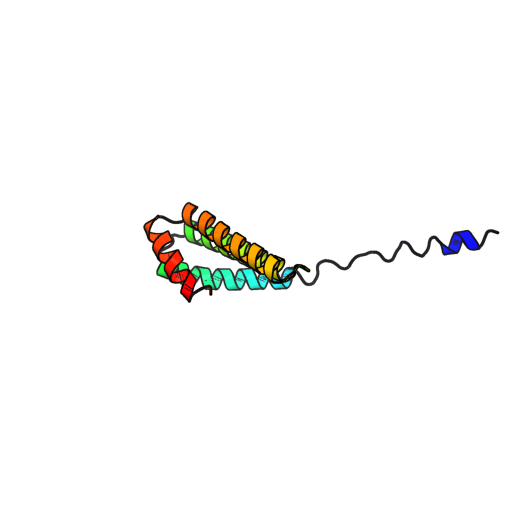GLY A O 1
ATOM 662 N N . GLN A 1 85 ? 3.843 4.931 -9.028 1.00 97.50 85 GLN A N 1
ATOM 663 C CA . GLN A 1 85 ? 2.424 4.794 -9.385 1.00 97.50 85 GLN A CA 1
ATOM 664 C C . GLN A 1 85 ? 1.775 3.572 -8.724 1.00 97.50 85 GLN A C 1
ATOM 666 O O . GLN A 1 85 ? 0.679 3.663 -8.181 1.00 97.50 85 GLN A O 1
ATOM 671 N N . LEU A 1 86 ? 2.468 2.430 -8.696 1.00 97.06 86 LEU A N 1
ATOM 672 C CA . LEU A 1 86 ? 1.992 1.240 -7.983 1.00 97.06 86 LEU A CA 1
ATOM 673 C C . LEU A 1 86 ? 1.828 1.490 -6.478 1.00 97.06 86 LEU A C 1
ATOM 675 O O . LEU A 1 86 ? 0.942 0.914 -5.857 1.00 97.06 86 LEU A O 1
ATOM 679 N N . GLY A 1 87 ? 2.679 2.324 -5.879 1.00 95.44 87 GLY A N 1
ATOM 680 C CA . GLY A 1 87 ? 2.555 2.709 -4.477 1.00 95.44 87 GLY A CA 1
ATOM 681 C C . GLY A 1 87 ? 1.364 3.621 -4.196 1.00 95.44 87 GLY A C 1
ATOM 682 O O . GLY A 1 87 ? 0.752 3.485 -3.138 1.00 95.44 87 GLY A O 1
ATOM 683 N N . GLU A 1 88 ? 1.034 4.516 -5.124 1.00 96.56 88 GLU A N 1
ATOM 684 C CA . GLU A 1 88 ? -0.158 5.369 -5.057 1.00 96.56 88 GLU A CA 1
ATOM 685 C C . GLU A 1 88 ? -1.433 4.534 -5.186 1.00 96.56 88 GLU A C 1
ATOM 687 O O . GLU A 1 88 ? -2.286 4.600 -4.307 1.00 96.56 88 GLU A O 1
ATOM 692 N N . GLN A 1 89 ? -1.500 3.651 -6.184 1.00 98.00 89 GLN A N 1
ATOM 693 C CA . GLN A 1 89 ? -2.632 2.737 -6.376 1.00 98.00 89 GLN A CA 1
ATOM 694 C C . GLN A 1 89 ? -2.838 1.799 -5.177 1.00 98.00 89 GLN A C 1
ATOM 696 O O . GLN A 1 89 ? -3.960 1.578 -4.739 1.00 98.00 89 GLN A O 1
ATOM 701 N N . GLU A 1 90 ? -1.756 1.279 -4.585 1.00 97.31 90 GLU A N 1
ATOM 702 C CA . GLU A 1 90 ? -1.851 0.487 -3.353 1.00 97.31 90 GLU A CA 1
ATOM 703 C C . GLU A 1 90 ? -2.456 1.305 -2.206 1.00 97.31 90 GLU A C 1
ATOM 705 O O . GLU A 1 90 ? -3.244 0.787 -1.420 1.00 97.31 90 GLU A O 1
ATOM 710 N N . ASN A 1 91 ? -2.088 2.582 -2.086 1.00 96.50 91 ASN A N 1
ATOM 711 C CA . ASN A 1 91 ? -2.640 3.452 -1.054 1.00 96.50 91 ASN A CA 1
ATOM 712 C C . ASN A 1 91 ? -4.133 3.725 -1.283 1.00 96.50 91 ASN A C 1
ATOM 714 O O . ASN A 1 91 ? -4.877 3.770 -0.307 1.00 96.50 91 ASN A O 1
ATOM 718 N N . GLU A 1 92 ? -4.562 3.888 -2.534 1.00 98.00 92 GLU A N 1
ATOM 719 C CA . GLU A 1 92 ? -5.973 4.044 -2.909 1.00 98.00 92 GLU A CA 1
ATOM 720 C C . GLU A 1 92 ? -6.778 2.787 -2.559 1.00 98.00 92 GLU A C 1
ATOM 722 O O . GLU A 1 92 ? -7.727 2.872 -1.780 1.00 98.00 92 GLU A O 1
ATOM 727 N N . ASP A 1 93 ? -6.321 1.609 -2.993 1.00 98.31 93 ASP A N 1
ATOM 728 C CA . ASP A 1 93 ? -6.976 0.331 -2.679 1.00 98.31 93 ASP A CA 1
ATOM 729 C C . ASP A 1 93 ? -7.060 0.091 -1.156 1.00 98.31 93 ASP A C 1
ATOM 731 O O . ASP A 1 93 ? -8.045 -0.44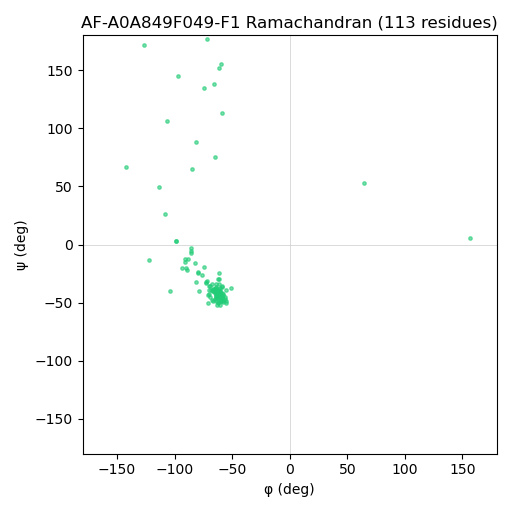2 -0.636 1.00 98.31 93 ASP A O 1
ATOM 735 N N . MET A 1 94 ? -6.035 0.508 -0.404 1.00 97.75 94 MET A N 1
ATOM 736 C CA . MET A 1 94 ? -6.045 0.437 1.060 1.00 97.75 94 MET A CA 1
ATOM 737 C C . MET A 1 94 ? -6.967 1.474 1.703 1.00 97.75 94 MET A C 1
ATOM 739 O O . MET A 1 94 ? -7.528 1.199 2.763 1.00 97.75 94 MET A O 1
ATOM 743 N N . ALA A 1 95 ? -7.128 2.656 1.110 1.00 97.69 95 ALA A N 1
ATOM 744 C CA . ALA A 1 95 ? -8.057 3.671 1.599 1.00 97.69 95 ALA A CA 1
ATOM 745 C C . ALA A 1 95 ? -9.517 3.224 1.441 1.00 97.69 95 ALA A C 1
ATOM 747 O O . ALA A 1 95 ? -10.329 3.522 2.316 1.00 97.69 95 ALA A O 1
ATOM 748 N N . ASP A 1 96 ? -9.821 2.467 0.386 1.00 98.06 96 ASP A N 1
ATOM 749 C CA . ASP A 1 96 ? -11.146 1.883 0.155 1.00 98.06 96 ASP A CA 1
ATOM 750 C C . ASP A 1 96 ? -11.445 0.715 1.109 1.00 98.06 96 ASP A C 1
ATOM 752 O O . ASP A 1 96 ? -12.591 0.507 1.516 1.00 98.06 96 ASP A O 1
ATOM 756 N N . LEU A 1 97 ? -10.418 -0.049 1.498 1.00 97.81 97 LEU A N 1
ATOM 757 C CA . LEU A 1 97 ? -10.558 -1.171 2.431 1.00 97.81 97 LEU A CA 1
ATOM 758 C C . LEU A 1 97 ? -10.655 -0.731 3.902 1.00 97.81 97 LEU A C 1
ATOM 760 O O . LEU A 1 97 ? -11.366 -1.344 4.708 1.00 97.81 97 LEU A O 1
ATOM 764 N N . LEU A 1 98 ? -9.864 0.266 4.288 1.00 97.56 98 LEU A N 1
ATOM 765 C CA . LEU A 1 98 ? -9.650 0.637 5.681 1.00 97.56 98 LEU A CA 1
ATOM 766 C C . LEU A 1 98 ? -10.558 1.794 6.093 1.00 97.56 98 LEU A C 1
ATOM 768 O O . LEU A 1 98 ? -10.763 2.756 5.361 1.00 97.56 98 LEU A O 1
ATOM 772 N N . SER A 1 99 ? -11.015 1.785 7.346 1.00 97.62 99 SER A N 1
ATOM 773 C CA . SER A 1 99 ? -11.615 2.996 7.911 1.00 97.62 99 SER A CA 1
ATOM 774 C C . SER A 1 99 ? -10.603 4.147 7.910 1.00 97.62 99 SER A C 1
ATOM 776 O O . SER A 1 99 ? -9.392 3.944 8.018 1.00 97.62 99 SER A O 1
ATOM 778 N N . LYS A 1 100 ? -11.086 5.393 7.903 1.00 96.62 100 LYS A N 1
ATOM 779 C CA . LYS A 1 100 ? -10.229 6.594 7.932 1.00 96.62 100 LYS A CA 1
ATOM 780 C C . LYS A 1 100 ? -9.175 6.569 9.054 1.00 96.62 100 LYS A C 1
ATOM 782 O O . LYS A 1 100 ? -8.048 7.030 8.866 1.00 96.62 100 LYS A O 1
ATOM 787 N N . GLY A 1 101 ? -9.532 6.031 10.224 1.00 96.69 101 GLY A N 1
ATOM 788 C CA . GLY A 1 101 ? -8.615 5.868 11.355 1.00 96.69 101 GLY A CA 1
ATOM 789 C C . GLY A 1 101 ? -7.536 4.813 11.100 1.00 96.69 101 GLY A C 1
ATOM 790 O O . GLY A 1 101 ? -6.356 5.074 11.342 1.00 96.69 101 GLY A O 1
ATOM 791 N N . GLN A 1 102 ? -7.928 3.654 10.566 1.00 97.62 102 GLN A N 1
ATOM 792 C CA . GLN A 1 102 ? -7.012 2.577 10.182 1.00 97.62 102 GLN A CA 1
ATOM 793 C C . GLN A 1 102 ? -6.074 3.020 9.052 1.00 97.62 102 GLN A C 1
ATOM 795 O O . GLN A 1 102 ? -4.865 2.841 9.168 1.00 97.62 102 GLN A O 1
ATOM 800 N N . TYR A 1 103 ? -6.583 3.694 8.020 1.00 97.81 103 TYR A N 1
ATOM 801 C CA . TYR A 1 103 ? -5.769 4.182 6.905 1.00 97.81 103 TYR A CA 1
ATOM 802 C C . TYR A 1 103 ? -4.680 5.166 7.362 1.00 97.81 103 TYR A C 1
ATOM 804 O O . TYR A 1 103 ? -3.515 5.056 6.978 1.00 97.81 103 TYR A O 1
ATOM 812 N N . LYS A 1 104 ? -5.004 6.081 8.286 1.00 96.19 104 LYS A N 1
ATOM 813 C CA . LYS A 1 104 ? -4.006 6.994 8.871 1.00 96.19 104 LYS A CA 1
ATOM 814 C C . LYS A 1 104 ? -2.889 6.246 9.608 1.00 96.19 104 LYS A C 1
ATOM 816 O O . LYS A 1 104 ? -1.739 6.686 9.568 1.00 96.19 104 LYS A O 1
ATOM 821 N N . LYS A 1 105 ? -3.212 5.149 10.301 1.00 95.88 105 LYS A N 1
ATOM 822 C CA . LYS A 1 105 ? -2.205 4.284 10.934 1.00 95.88 105 LYS A CA 1
ATOM 823 C C . LYS A 1 105 ? -1.397 3.523 9.883 1.00 95.88 105 LYS A C 1
ATOM 825 O O . LYS A 1 105 ? -0.176 3.508 9.982 1.00 95.88 105 LYS A O 1
ATOM 830 N N . TYR A 1 106 ? -2.048 2.995 8.846 1.00 95.75 106 TYR A N 1
ATOM 831 C CA . TYR A 1 106 ? -1.398 2.299 7.734 1.00 95.75 106 TYR A CA 1
ATOM 832 C C . TYR A 1 106 ? -0.328 3.169 7.071 1.00 95.75 106 TYR A C 1
ATOM 834 O O . TYR A 1 106 ? 0.818 2.741 6.986 1.00 95.75 106 TYR A O 1
ATOM 842 N N . VAL A 1 107 ? -0.645 4.415 6.703 1.00 94.00 107 VAL A N 1
ATOM 843 C CA . VAL A 1 107 ? 0.321 5.335 6.067 1.00 94.00 107 VAL A CA 1
ATOM 844 C C . VAL A 1 107 ? 1.547 5.585 6.952 1.00 94.00 107 VAL A C 1
ATOM 846 O O . VAL A 1 107 ? 2.662 5.720 6.449 1.00 94.00 107 VAL A O 1
ATOM 849 N N . LYS A 1 108 ? 1.371 5.637 8.278 1.00 93.38 108 LYS A N 1
ATOM 850 C CA . LYS A 1 108 ? 2.493 5.763 9.220 1.00 93.38 108 LYS A CA 1
ATOM 851 C C . LYS A 1 108 ? 3.305 4.474 9.294 1.00 93.38 108 LYS A C 1
ATOM 853 O O . LYS A 1 108 ? 4.520 4.523 9.144 1.00 93.38 108 LYS A O 1
ATOM 858 N N . ALA A 1 109 ? 2.634 3.342 9.485 1.00 92.75 109 ALA A N 1
ATOM 859 C CA . ALA A 1 109 ? 3.260 2.035 9.621 1.00 92.75 109 ALA A CA 1
ATOM 860 C C . ALA A 1 109 ? 3.985 1.602 8.337 1.00 92.75 109 ALA A C 1
ATOM 862 O O . ALA A 1 109 ? 5.054 1.009 8.418 1.00 92.75 109 ALA A O 1
ATOM 863 N N . LYS A 1 110 ? 3.476 1.964 7.151 1.00 91.56 110 LYS A N 1
ATOM 864 C CA . LYS A 1 110 ? 4.099 1.685 5.845 1.00 91.56 110 LYS A CA 1
ATOM 865 C C . LYS A 1 110 ? 5.524 2.211 5.742 1.00 91.56 110 LYS A C 1
ATOM 867 O O . LYS A 1 110 ? 6.381 1.489 5.259 1.00 91.56 110 LYS A O 1
ATOM 872 N N . LYS A 1 111 ? 5.810 3.392 6.294 1.00 88.50 111 LYS A N 1
ATOM 873 C CA . LYS A 1 111 ? 7.169 3.965 6.295 1.00 88.50 111 LYS A CA 1
ATOM 874 C C . LYS A 1 111 ? 8.195 3.108 7.042 1.00 88.50 111 LYS A C 1
ATOM 876 O O . LYS A 1 111 ? 9.382 3.219 6.768 1.00 88.50 111 LYS A O 1
ATOM 881 N N . THR A 1 112 ? 7.738 2.287 7.985 1.00 88.00 112 THR A N 1
ATOM 882 C CA . THR A 1 112 ? 8.597 1.437 8.817 1.00 88.00 112 THR A CA 1
ATOM 883 C C . THR A 1 112 ? 8.555 -0.022 8.368 1.00 88.00 112 THR A C 1
ATOM 885 O O . THR A 1 112 ? 9.577 -0.698 8.367 1.00 88.00 112 THR A O 1
ATOM 888 N N . LEU A 1 113 ? 7.372 -0.521 8.000 1.00 82.69 113 LEU A N 1
ATOM 889 C CA . LEU A 1 113 ? 7.131 -1.927 7.672 1.00 82.69 113 LEU A CA 1
ATOM 890 C C . LEU A 1 113 ? 7.357 -2.253 6.188 1.00 82.69 113 LEU A C 1
ATOM 892 O O . LEU A 1 113 ? 7.566 -3.418 5.860 1.00 82.69 113 LEU A O 1
ATOM 896 N N . GLN A 1 114 ? 7.297 -1.253 5.303 1.00 78.56 114 GLN A N 1
ATOM 897 C CA . GLN A 1 114 ? 7.459 -1.396 3.851 1.00 78.56 114 GLN A CA 1
ATOM 898 C C . GLN A 1 114 ? 8.236 -0.206 3.247 1.00 78.56 114 GLN A C 1
ATOM 900 O O . GLN A 1 114 ? 7.642 0.599 2.521 1.00 78.56 114 GLN A O 1
ATOM 905 N N . PRO A 1 115 ? 9.533 -0.056 3.578 1.00 63.84 115 PRO A N 1
ATOM 906 C CA . PRO A 1 115 ? 10.389 0.961 2.973 1.00 63.84 115 PRO A CA 1
ATOM 907 C C . PRO A 1 115 ? 10.677 0.697 1.486 1.00 63.84 115 PRO A C 1
ATOM 909 O O . PRO A 1 115 ? 10.744 -0.487 1.073 1.00 63.84 115 PRO A O 1
#

Sequence (115 aa):
MKHFILLFSVLLMTQVGSASVTMQDDEGMMKAKAKELTEKYKVELGLDVDQTMKFEAIVVNYMIKRHKAKKLNVSEVDKNGIIGQLGEQENEDMADLLSKGQYKKYVKAKKTLQP

Foldseek 3Di:
DPVVVVVVVVPPPPPPPPPDPPPVVQLVVLLVLLLVLLVVLCVQLVDDPVLSVQSSVLSSVLSSQLVVLVPDPDDPVVSVVSNVVSVVVSLVSNPVSHDPSSSVSVVVVCVVSPD

pLDDT: mean 84.71, std 18.41, range [43.72, 98.31]

Mean predicted aligned error: 10.1 Å